Protein AF-A0A523M9Y5-F1 (afdb_monomer_lite)

pLDDT: mean 84.11, std 13.0, range [43.0, 96.44]

Radius of gyration: 21.9 Å; chains: 1; bounding box: 40×34×70 Å

Sequence (92 aa):
MMPTLAQLHEQKRELEDKLDAGDATAEAALARIDAAIRSRTKKIQHSQKRLAAVKNAVDKGLSVQQAKAVKPKSAAQKKADQAASKPVNRFE

Foldseek 3Di:
DDDDLVRLVVLLVVLVVVVVVVPPVSVVVNVVSVVVNVVNVVVVVLVVLLVVQLVVVVVVVDDSVVSNPDDRDDPVRVVVVVVVPDPPPPDD

Secondary structure (DSSP, 8-state):
-PPPHHHHHHHHHHHHHHHHTT-THHHHHHHHHHHHHHHHHHHHHHHHHHHHHHHHHHHTT--HHHHHHPPPPPHHHHHHHHHHTS------

Structure (mmCIF, N/CA/C/O backbone):
data_AF-A0A523M9Y5-F1
#
_entry.id   AF-A0A523M9Y5-F1
#
loop_
_atom_site.group_PDB
_atom_site.id
_atom_site.type_symbol
_atom_site.label_atom_id
_atom_site.label_alt_id
_atom_site.label_comp_id
_atom_site.label_asym_id
_atom_site.label_entity_id
_atom_site.label_seq_id
_atom_site.pdbx_PDB_ins_code
_atom_site.Cartn_x
_atom_site.Cartn_y
_atom_site.Cartn_z
_atom_site.occupancy
_atom_site.B_iso_or_equiv
_atom_site.auth_seq_id
_atom_site.auth_comp_id
_atom_site.auth_asym_id
_atom_site.auth_atom_id
_atom_site.pdbx_PDB_model_num
ATOM 1 N N . MET A 1 1 ? -4.847 15.572 -8.574 1.00 64.19 1 MET A N 1
ATOM 2 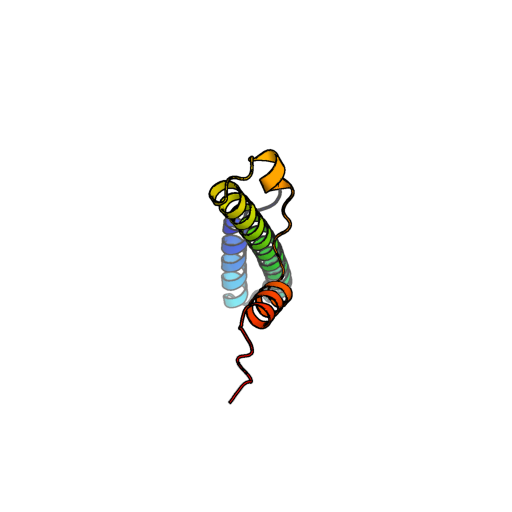C CA . MET A 1 1 ? -5.462 14.452 -7.821 1.00 64.19 1 MET A CA 1
ATOM 3 C C . MET A 1 1 ? -4.337 13.539 -7.337 1.00 64.19 1 MET A C 1
ATOM 5 O O . MET A 1 1 ? -3.397 13.348 -8.092 1.00 64.19 1 MET A O 1
ATOM 9 N N . MET A 1 2 ? -4.355 13.053 -6.090 1.00 76.81 2 MET A N 1
ATOM 10 C CA . MET A 1 2 ? -3.317 12.128 -5.589 1.00 76.81 2 MET A CA 1
ATOM 11 C C . MET A 1 2 ? -3.595 10.698 -6.088 1.00 76.81 2 MET A C 1
ATOM 13 O O . MET A 1 2 ? -4.759 10.293 -6.024 1.00 76.81 2 MET A O 1
ATOM 17 N N . PRO A 1 3 ? -2.581 9.930 -6.530 1.00 86.75 3 PRO A N 1
ATOM 18 C CA . PRO A 1 3 ? -2.780 8.573 -7.029 1.00 86.75 3 PRO A CA 1
ATOM 19 C C . PRO A 1 3 ? -3.273 7.627 -5.927 1.00 86.75 3 PRO A C 1
ATOM 21 O O . PRO A 1 3 ? -2.935 7.754 -4.742 1.00 86.75 3 PRO A O 1
ATOM 24 N N . THR A 1 4 ? -4.106 6.670 -6.321 1.00 92.19 4 THR A N 1
ATOM 25 C CA . THR A 1 4 ? -4.580 5.586 -5.457 1.00 92.19 4 THR A CA 1
ATOM 26 C C . THR A 1 4 ? -3.484 4.542 -5.237 1.00 92.19 4 THR A C 1
ATOM 28 O O . THR A 1 4 ? -2.497 4.491 -5.965 1.00 92.19 4 THR A O 1
ATOM 31 N N . LEU A 1 5 ? -3.652 3.678 -4.229 1.00 92.62 5 LEU A N 1
ATOM 32 C CA . LEU A 1 5 ? -2.692 2.597 -3.983 1.00 92.62 5 LEU A CA 1
ATOM 33 C C . LEU A 1 5 ? -2.615 1.625 -5.175 1.00 92.62 5 LEU A C 1
ATOM 35 O O . LEU A 1 5 ? -1.528 1.176 -5.512 1.00 92.62 5 LEU A O 1
ATOM 39 N N . ALA A 1 6 ? -3.748 1.356 -5.834 1.00 93.44 6 ALA A N 1
ATOM 40 C CA . ALA A 1 6 ? -3.802 0.518 -7.031 1.00 93.44 6 ALA A CA 1
ATOM 41 C C . ALA A 1 6 ? -2.998 1.129 -8.188 1.00 93.44 6 ALA A C 1
ATOM 43 O O . ALA A 1 6 ? -2.150 0.451 -8.755 1.00 93.44 6 ALA A O 1
ATOM 44 N N . GLN A 1 7 ? -3.185 2.428 -8.449 1.00 94.50 7 GLN A N 1
ATOM 45 C CA . GLN A 1 7 ? -2.429 3.157 -9.475 1.00 94.50 7 GLN A CA 1
ATOM 46 C C . GLN A 1 7 ? -0.922 3.164 -9.188 1.00 94.50 7 GLN A C 1
ATOM 48 O O . GLN A 1 7 ? -0.124 3.009 -10.101 1.00 94.50 7 GLN A O 1
ATOM 53 N N . LEU A 1 8 ? -0.512 3.293 -7.921 1.00 94.81 8 LEU A N 1
ATOM 54 C CA . LEU A 1 8 ? 0.908 3.216 -7.558 1.00 94.81 8 LEU A CA 1
ATOM 55 C C . LEU A 1 8 ? 1.499 1.816 -7.796 1.00 94.81 8 LEU A C 1
ATOM 57 O O . LEU A 1 8 ? 2.651 1.709 -8.199 1.00 94.81 8 LEU A O 1
ATOM 61 N N . HIS A 1 9 ? 0.734 0.745 -7.562 1.00 96.00 9 HIS A N 1
ATOM 62 C CA . HIS A 1 9 ? 1.179 -0.624 -7.853 1.00 96.00 9 HIS A CA 1
ATOM 63 C C . HIS A 1 9 ? 1.213 -0.946 -9.349 1.00 96.00 9 HIS A C 1
ATOM 65 O O . HIS A 1 9 ? 2.026 -1.757 -9.780 1.00 96.00 9 HIS A O 1
ATOM 71 N N . GLU A 1 10 ? 0.328 -0.346 -10.138 1.00 96.44 10 GLU A N 1
ATOM 72 C CA . GLU A 1 10 ? 0.369 -0.425 -11.599 1.00 96.44 10 GLU A CA 1
ATOM 73 C C . GLU A 1 10 ? 1.615 0.278 -12.147 1.00 96.44 10 GLU A C 1
ATOM 75 O O . GLU A 1 10 ? 2.435 -0.365 -12.790 1.00 96.44 10 GLU A O 1
ATOM 80 N N . GLN A 1 11 ? 1.851 1.529 -11.742 1.00 94.12 11 GLN A N 1
ATOM 81 C CA . GLN A 1 11 ? 3.062 2.279 -12.104 1.00 94.12 11 GLN A CA 1
ATOM 82 C C . GLN A 1 11 ? 4.352 1.587 -11.661 1.00 94.12 11 GLN A C 1
ATOM 84 O O . GLN A 1 11 ? 5.365 1.667 -12.349 1.00 94.12 11 GLN A O 1
ATOM 89 N N . LYS A 1 12 ? 4.333 0.918 -10.502 1.00 95.31 12 LYS A N 1
ATOM 90 C CA . LYS A 1 12 ? 5.467 0.121 -10.038 1.00 95.31 12 LYS A CA 1
ATOM 91 C C . LYS A 1 12 ? 5.804 -0.988 -11.039 1.00 95.31 12 LYS A C 1
ATOM 93 O O . LYS A 1 12 ? 6.957 -1.085 -11.431 1.00 95.31 12 LYS A O 1
ATOM 98 N N . ARG A 1 13 ? 4.798 -1.754 -11.473 1.00 95.88 13 ARG A N 1
ATOM 99 C CA . ARG A 1 13 ? 4.976 -2.849 -12.437 1.00 95.88 13 ARG A CA 1
ATOM 100 C C . ARG A 1 13 ? 5.505 -2.349 -13.775 1.00 95.88 13 ARG A C 1
ATOM 102 O O . ARG A 1 13 ? 6.482 -2.882 -14.268 1.00 95.88 13 ARG A O 1
ATOM 109 N N . GLU A 1 14 ? 4.953 -1.254 -14.293 1.00 95.06 14 GLU A N 1
ATOM 110 C CA . GLU A 1 14 ? 5.451 -0.649 -15.538 1.00 95.06 14 GLU A CA 1
ATOM 111 C C . GLU A 1 14 ? 6.922 -0.207 -15.451 1.00 95.06 14 GLU A C 1
ATOM 113 O O . GLU A 1 14 ? 7.646 -0.236 -16.445 1.00 95.06 14 GLU A O 1
ATOM 118 N N . LEU A 1 15 ? 7.369 0.262 -14.281 1.00 94.12 15 LEU A N 1
ATOM 119 C CA . LEU A 1 15 ? 8.765 0.643 -14.059 1.00 94.12 15 LEU A CA 1
ATOM 120 C C . LEU A 1 15 ? 9.674 -0.575 -13.877 1.00 94.12 15 LEU A C 1
ATOM 122 O O . LEU A 1 15 ? 10.814 -0.528 -14.327 1.00 94.12 15 LEU A O 1
ATOM 126 N N . GLU A 1 16 ? 9.182 -1.642 -13.247 1.00 94.25 16 GLU A N 1
ATOM 127 C CA . GLU A 1 16 ? 9.881 -2.931 -13.162 1.00 94.25 16 GLU A CA 1
ATOM 128 C C . GLU A 1 16 ? 10.085 -3.517 -14.566 1.00 94.25 16 GLU A C 1
ATOM 130 O O . GLU A 1 16 ? 11.219 -3.811 -14.928 1.00 94.25 16 GLU A O 1
ATOM 135 N N . ASP A 1 17 ? 9.048 -3.524 -15.410 1.00 95.94 17 ASP A N 1
ATOM 136 C CA . ASP A 1 17 ? 9.138 -3.993 -16.800 1.00 95.94 17 ASP A CA 1
ATOM 137 C C . ASP A 1 17 ? 10.162 -3.184 -17.624 1.00 95.94 17 ASP A C 1
ATOM 139 O O . ASP A 1 17 ? 10.902 -3.731 -18.442 1.00 95.94 17 ASP A O 1
ATOM 143 N N . LYS A 1 18 ? 10.238 -1.862 -17.409 1.00 93.25 18 LYS A N 1
ATOM 144 C CA . LYS A 1 18 ? 11.240 -0.995 -18.061 1.00 93.25 18 LYS A CA 1
ATOM 145 C C . LYS A 1 18 ? 12.656 -1.273 -17.573 1.00 93.25 18 LYS A C 1
ATOM 147 O O . LYS A 1 18 ? 13.587 -1.249 -18.375 1.00 93.25 18 LYS A O 1
ATOM 152 N N . LEU A 1 19 ? 12.817 -1.527 -16.277 1.00 93.44 19 LEU A N 1
ATOM 153 C CA . LEU A 1 19 ? 14.110 -1.868 -15.696 1.00 93.44 19 LEU A CA 1
ATOM 154 C C . LEU A 1 19 ? 14.596 -3.225 -16.223 1.00 93.44 19 LEU A C 1
ATOM 156 O O . LEU A 1 19 ? 15.757 -3.340 -16.610 1.00 93.44 19 LEU A O 1
ATOM 160 N N . ASP A 1 20 ? 13.694 -4.202 -16.333 1.00 93.75 20 ASP A N 1
ATOM 161 C CA . ASP A 1 20 ? 13.960 -5.514 -16.932 1.00 93.75 20 ASP A CA 1
ATOM 162 C C . ASP A 1 20 ? 14.300 -5.405 -18.429 1.00 93.75 20 ASP A C 1
ATOM 164 O O . ASP A 1 20 ? 15.139 -6.148 -18.939 1.00 93.75 20 ASP A O 1
ATOM 168 N N . ALA A 1 21 ? 13.722 -4.424 -19.131 1.00 93.94 21 ALA A N 1
ATOM 169 C CA . ALA A 1 21 ? 14.088 -4.070 -20.505 1.00 93.94 21 ALA A CA 1
ATOM 170 C C . ALA A 1 21 ? 15.431 -3.310 -20.625 1.00 93.94 21 ALA A C 1
ATOM 172 O O . ALA A 1 21 ? 15.854 -2.988 -21.738 1.00 93.94 21 ALA A O 1
ATOM 173 N N . GLY A 1 22 ? 16.114 -3.031 -19.508 1.00 92.06 22 GLY A N 1
ATOM 174 C CA . GLY A 1 22 ? 17.433 -2.395 -19.466 1.00 92.06 22 GLY A CA 1
ATOM 175 C C . GLY A 1 22 ? 17.423 -0.871 -19.310 1.00 92.06 22 GLY A C 1
ATOM 176 O O . GLY A 1 22 ? 18.479 -0.244 -19.418 1.00 92.06 22 GLY A O 1
ATOM 177 N N . ASP A 1 23 ? 16.272 -0.249 -19.040 1.00 91.56 23 ASP A N 1
ATOM 178 C CA . ASP A 1 23 ? 16.195 1.186 -18.749 1.00 91.56 23 ASP A CA 1
ATOM 179 C C . ASP A 1 23 ? 16.579 1.476 -17.289 1.00 91.56 23 ASP A C 1
ATOM 181 O O . ASP A 1 23 ? 15.746 1.497 -16.379 1.00 91.56 23 ASP A O 1
ATOM 185 N N . ALA A 1 24 ? 17.861 1.768 -17.065 1.00 87.75 24 ALA A N 1
ATOM 186 C CA . ALA A 1 24 ? 18.391 2.120 -15.746 1.00 87.75 24 ALA A CA 1
ATOM 187 C C . ALA A 1 24 ? 17.770 3.401 -15.149 1.00 87.75 24 ALA A C 1
ATOM 189 O O . ALA A 1 24 ? 17.852 3.629 -13.941 1.00 87.75 24 ALA A O 1
ATOM 190 N N . THR A 1 25 ? 17.113 4.248 -15.952 1.00 87.88 25 THR A N 1
ATOM 191 C CA . THR A 1 25 ? 16.443 5.449 -15.426 1.00 87.88 25 THR A CA 1
ATOM 192 C C . THR A 1 25 ? 15.187 5.107 -14.617 1.00 87.88 25 THR A C 1
ATOM 194 O O . THR A 1 25 ? 14.765 5.898 -13.761 1.00 87.88 25 THR A O 1
ATOM 197 N N . ALA A 1 26 ? 14.631 3.904 -14.812 1.00 90.19 26 ALA A N 1
ATOM 198 C CA . ALA A 1 26 ? 13.477 3.406 -14.076 1.00 90.19 26 ALA A CA 1
ATOM 199 C C . ALA A 1 26 ? 13.772 3.173 -12.583 1.00 90.19 26 ALA A C 1
ATOM 201 O O . ALA A 1 26 ? 12.865 3.321 -11.764 1.00 90.19 26 ALA A O 1
ATOM 202 N N . GLU A 1 27 ? 15.023 2.910 -12.191 1.00 91.00 27 GLU A N 1
ATOM 203 C CA . GLU A 1 27 ? 15.396 2.601 -10.802 1.00 91.00 27 GLU A CA 1
ATOM 204 C C . GLU A 1 27 ? 15.090 3.767 -9.842 1.00 91.00 27 GLU A C 1
ATOM 206 O O . GLU A 1 27 ? 14.443 3.605 -8.799 1.00 91.00 27 GLU A O 1
ATOM 211 N N . ALA A 1 28 ? 15.470 4.989 -10.228 1.00 91.81 28 ALA A N 1
ATOM 212 C CA . ALA A 1 28 ? 15.204 6.183 -9.427 1.00 91.81 28 ALA A CA 1
ATOM 213 C C . ALA A 1 28 ? 13.699 6.493 -9.331 1.00 91.81 28 ALA A C 1
ATOM 215 O O . ALA A 1 28 ? 13.221 6.989 -8.303 1.00 91.81 28 ALA A O 1
ATOM 216 N N . ALA A 1 29 ? 12.937 6.211 -10.391 1.00 92.00 29 ALA A N 1
ATOM 217 C CA . ALA A 1 29 ? 11.486 6.353 -10.384 1.00 92.00 29 ALA A CA 1
ATOM 218 C C . ALA A 1 29 ? 10.826 5.291 -9.486 1.00 92.00 29 ALA A C 1
ATOM 220 O O . ALA A 1 29 ? 9.945 5.628 -8.690 1.00 92.00 29 ALA A O 1
ATOM 221 N N . LEU A 1 30 ? 11.309 4.048 -9.534 1.00 94.00 30 LEU A N 1
ATOM 222 C CA . LEU A 1 30 ? 10.815 2.927 -8.740 1.00 94.00 30 LEU A CA 1
ATOM 223 C C . LEU A 1 30 ? 10.958 3.203 -7.238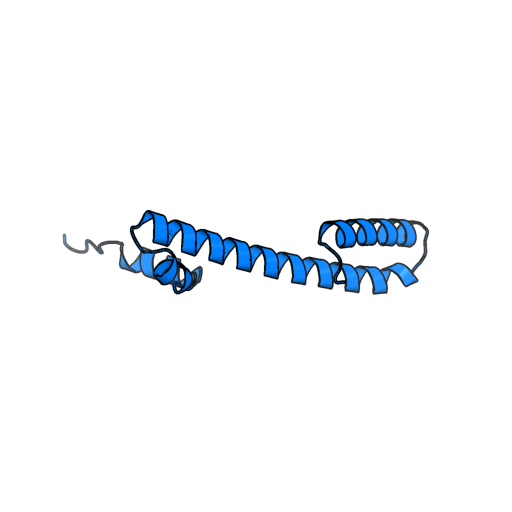 1.00 94.00 30 LEU A C 1
ATOM 225 O O . LEU A 1 30 ? 9.995 3.062 -6.483 1.00 94.00 30 LEU A O 1
ATOM 229 N N . ALA A 1 31 ? 12.108 3.733 -6.811 1.00 94.12 31 ALA A N 1
ATOM 230 C CA . ALA A 1 31 ? 12.341 4.118 -5.419 1.00 94.12 31 ALA A CA 1
ATOM 231 C C . ALA A 1 31 ? 11.331 5.169 -4.906 1.00 94.12 31 ALA A C 1
ATOM 233 O O . ALA A 1 31 ? 10.884 5.113 -3.751 1.00 94.12 31 ALA A O 1
ATOM 234 N N . ARG A 1 32 ? 10.934 6.123 -5.761 1.00 94.38 32 ARG A N 1
ATOM 235 C CA . ARG A 1 32 ? 9.918 7.141 -5.430 1.00 94.38 32 ARG A CA 1
ATOM 236 C C . ARG A 1 32 ? 8.530 6.518 -5.304 1.00 94.38 32 ARG A C 1
ATOM 238 O O . ARG A 1 32 ? 7.811 6.837 -4.353 1.00 94.38 32 ARG A O 1
ATOM 245 N N . ILE A 1 33 ? 8.169 5.618 -6.219 1.00 95.62 33 ILE A N 1
ATOM 246 C CA . ILE A 1 33 ? 6.896 4.888 -6.169 1.00 95.62 33 ILE A CA 1
ATOM 247 C C . ILE A 1 33 ? 6.824 4.018 -4.914 1.00 95.62 33 ILE A C 1
ATOM 249 O O . ILE A 1 33 ? 5.835 4.078 -4.183 1.00 95.62 33 ILE A O 1
ATOM 253 N N . ASP A 1 3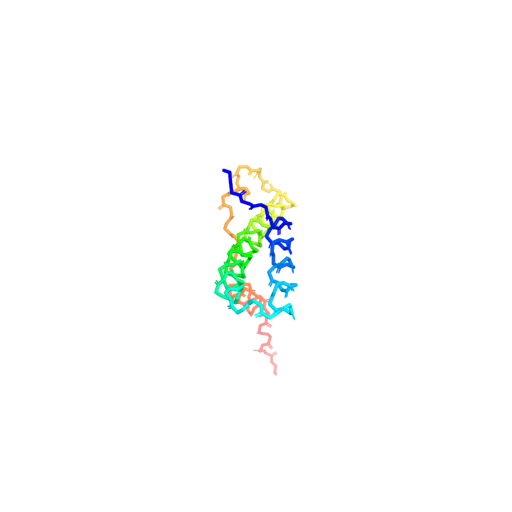4 ? 7.896 3.312 -4.570 1.00 95.81 34 ASP A N 1
ATOM 254 C CA . ASP A 1 34 ? 7.963 2.513 -3.348 1.00 95.81 34 ASP A CA 1
ATOM 255 C C . ASP A 1 34 ? 7.788 3.358 -2.082 1.00 95.81 34 ASP A C 1
ATOM 257 O O . ASP A 1 34 ? 7.060 2.979 -1.156 1.00 95.81 34 ASP A O 1
ATOM 261 N N . ALA A 1 35 ? 8.405 4.541 -2.026 1.00 95.38 35 ALA A N 1
ATOM 262 C CA . ALA A 1 35 ? 8.197 5.472 -0.921 1.00 95.38 35 ALA A CA 1
ATOM 263 C C . ALA A 1 35 ? 6.734 5.946 -0.836 1.00 95.38 35 ALA A C 1
ATOM 265 O O . ALA A 1 35 ? 6.165 6.013 0.264 1.00 95.38 35 ALA A O 1
ATOM 266 N N . ALA A 1 36 ? 6.102 6.225 -1.979 1.00 94.94 36 ALA A N 1
ATOM 267 C CA . ALA A 1 36 ? 4.696 6.612 -2.051 1.00 94.94 36 ALA A CA 1
ATOM 268 C C . ALA A 1 36 ? 3.763 5.481 -1.582 1.00 94.94 36 ALA A C 1
ATOM 270 O O . ALA A 1 36 ? 2.878 5.730 -0.754 1.00 94.94 36 ALA A O 1
ATOM 271 N N . ILE A 1 37 ? 4.006 4.239 -2.019 1.00 95.94 37 ILE A N 1
ATOM 272 C CA . ILE A 1 37 ? 3.277 3.038 -1.585 1.00 95.94 37 ILE A CA 1
ATOM 273 C C . ILE A 1 37 ? 3.393 2.883 -0.069 1.00 95.94 37 ILE A C 1
ATOM 275 O O . ILE A 1 37 ? 2.374 2.832 0.623 1.00 95.94 37 ILE A O 1
ATOM 279 N N . ARG A 1 38 ? 4.614 2.896 0.487 1.00 95.62 38 ARG A N 1
ATOM 280 C CA . ARG A 1 38 ? 4.835 2.771 1.941 1.00 95.62 38 ARG A CA 1
ATOM 281 C C . ARG A 1 38 ? 4.088 3.846 2.728 1.00 95.62 38 ARG A C 1
ATOM 283 O O . ARG A 1 38 ? 3.412 3.544 3.715 1.00 95.62 38 ARG A O 1
ATOM 290 N N . SER A 1 39 ? 4.175 5.100 2.286 1.00 94.62 39 SER A N 1
ATOM 291 C CA . SER A 1 39 ? 3.484 6.227 2.920 1.00 94.62 39 SER A CA 1
ATOM 292 C C . SER A 1 39 ? 1.962 6.048 2.897 1.00 94.62 39 SER A C 1
ATOM 294 O O . SER A 1 39 ? 1.289 6.224 3.921 1.00 94.62 39 SER A O 1
ATOM 296 N N . ARG A 1 40 ? 1.401 5.639 1.753 1.00 93.25 40 ARG A N 1
ATOM 297 C CA . ARG A 1 40 ? -0.041 5.426 1.597 1.00 93.25 40 ARG A CA 1
ATOM 298 C C . ARG A 1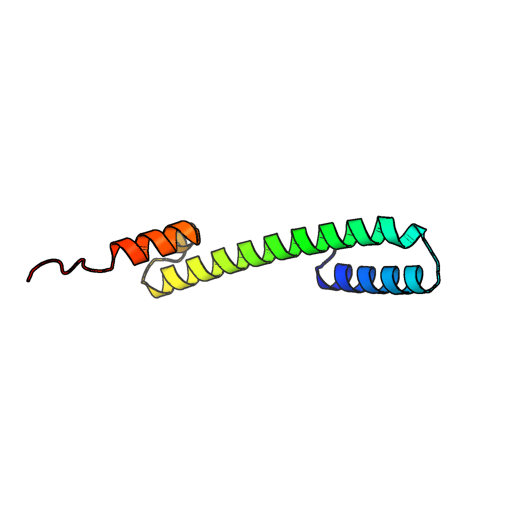 40 ? -0.532 4.249 2.434 1.00 93.25 40 ARG A C 1
ATOM 300 O O . ARG A 1 40 ? -1.527 4.398 3.145 1.00 93.25 40 ARG A O 1
ATOM 307 N N . THR A 1 41 ? 0.196 3.137 2.435 1.00 94.56 41 THR A N 1
ATOM 308 C CA . THR A 1 41 ? -0.092 1.962 3.265 1.00 94.56 41 THR A CA 1
ATOM 309 C C . THR A 1 41 ? -0.096 2.319 4.747 1.00 94.56 41 THR A C 1
ATOM 311 O O . THR A 1 41 ? -1.046 1.985 5.455 1.00 94.56 41 THR A O 1
ATOM 314 N N . LYS A 1 42 ? 0.887 3.095 5.224 1.00 93.69 42 LYS A N 1
ATOM 315 C CA . LYS A 1 42 ? 0.925 3.563 6.619 1.00 93.69 42 LYS A CA 1
ATOM 316 C C . LYS A 1 42 ? -0.305 4.404 6.980 1.00 93.69 42 LYS A C 1
ATOM 318 O O . LYS A 1 42 ? -0.882 4.220 8.053 1.00 93.69 42 LYS A O 1
ATOM 323 N N . LYS A 1 43 ? -0.740 5.301 6.087 1.00 92.31 43 LYS A N 1
ATOM 324 C CA . LYS A 1 43 ? -1.961 6.106 6.283 1.00 92.31 43 LYS A CA 1
ATOM 325 C C . LYS A 1 43 ? -3.215 5.231 6.344 1.00 92.31 43 LYS A C 1
ATOM 327 O O . LYS A 1 43 ? -4.037 5.427 7.236 1.00 92.31 43 LYS A O 1
ATOM 332 N N . ILE A 1 44 ? -3.342 4.251 5.448 1.00 91.75 44 ILE A N 1
ATOM 333 C CA . ILE A 1 44 ? -4.467 3.303 5.435 1.00 91.75 44 ILE A CA 1
ATOM 334 C C . ILE A 1 44 ? -4.503 2.500 6.737 1.00 91.75 44 ILE A C 1
ATOM 336 O O . ILE A 1 44 ? -5.535 2.477 7.404 1.00 91.75 44 ILE A O 1
ATOM 340 N N . GLN A 1 45 ? -3.373 1.929 7.158 1.00 92.94 45 GLN A N 1
ATOM 341 C CA . GLN A 1 45 ? -3.278 1.181 8.413 1.00 92.94 45 GLN A CA 1
ATOM 342 C C . GLN A 1 45 ? -3.649 2.038 9.628 1.00 92.94 45 GLN A C 1
ATOM 344 O O . GLN A 1 45 ? -4.328 1.570 10.541 1.00 92.94 45 GLN A O 1
ATOM 349 N N . HIS A 1 46 ? -3.220 3.303 9.664 1.00 91.19 46 HIS A N 1
ATOM 350 C CA . HIS A 1 46 ? -3.591 4.218 10.740 1.00 91.19 46 HIS A CA 1
ATOM 351 C C . HIS A 1 46 ? -5.101 4.497 10.762 1.00 91.19 46 HIS A C 1
ATOM 353 O O . HIS A 1 46 ? -5.726 4.427 11.822 1.00 91.19 46 HIS A O 1
ATOM 359 N N . SER A 1 47 ? -5.704 4.749 9.600 1.00 90.25 47 SER A N 1
ATOM 360 C CA . SER A 1 47 ? -7.153 4.932 9.476 1.00 90.25 47 SER A CA 1
ATOM 361 C C . SER A 1 47 ? -7.924 3.682 9.899 1.00 90.25 47 SER A C 1
ATOM 363 O O . SER A 1 47 ? -8.858 3.791 10.689 1.00 90.25 47 SER A O 1
ATOM 365 N N . GLN A 1 48 ? -7.494 2.494 9.467 1.00 92.25 48 GLN A N 1
ATOM 366 C CA . GLN A 1 48 ? -8.089 1.218 9.875 1.00 92.25 48 GLN A CA 1
ATOM 367 C C . GLN A 1 48 ? -8.006 1.012 11.392 1.00 92.25 48 GLN A C 1
ATOM 369 O O . GLN A 1 48 ? -9.005 0.672 12.020 1.00 92.25 48 GLN A O 1
ATOM 374 N N . LYS A 1 49 ? -6.850 1.291 12.011 1.00 90.38 49 LYS A N 1
ATOM 375 C CA . LYS A 1 49 ? -6.685 1.210 13.474 1.00 90.38 49 LYS A CA 1
ATOM 376 C C . LYS A 1 49 ? -7.630 2.155 14.215 1.00 90.38 49 LYS A C 1
ATOM 378 O O . LYS A 1 49 ? -8.192 1.767 15.236 1.00 90.38 49 LYS A O 1
ATOM 383 N N . ARG A 1 50 ? -7.817 3.380 13.712 1.00 90.12 50 ARG A N 1
ATOM 384 C CA . ARG A 1 50 ? -8.770 4.340 14.290 1.00 90.12 50 ARG A CA 1
ATOM 385 C C . ARG A 1 50 ? -10.208 3.858 14.151 1.00 90.12 50 ARG A C 1
ATOM 387 O O . ARG A 1 50 ? -10.933 3.883 15.135 1.00 90.12 50 ARG A O 1
ATOM 394 N N . LEU A 1 51 ? -10.600 3.382 12.972 1.00 91.06 51 LEU A N 1
ATOM 395 C CA . LEU A 1 51 ? -11.944 2.848 12.745 1.00 91.06 51 LEU A CA 1
ATOM 396 C C . LEU A 1 51 ? -12.235 1.648 13.649 1.00 91.06 51 LEU A C 1
ATOM 398 O O . LEU A 1 51 ? -13.289 1.602 14.273 1.00 91.06 51 LEU A O 1
ATOM 402 N N . ALA A 1 52 ? -11.279 0.731 13.797 1.00 90.06 52 ALA A N 1
ATOM 403 C CA . ALA A 1 52 ? -11.404 -0.395 14.717 1.00 90.06 52 ALA A CA 1
ATOM 404 C C . ALA A 1 52 ? -11.549 0.063 16.180 1.00 90.06 52 ALA A C 1
ATOM 406 O O . ALA A 1 52 ? -12.355 -0.491 16.919 1.00 90.06 52 ALA A O 1
ATOM 407 N N . ALA A 1 53 ? -10.804 1.091 16.604 1.00 88.12 53 ALA A N 1
ATOM 408 C CA . ALA A 1 53 ? -10.928 1.645 17.953 1.00 88.12 53 ALA A CA 1
ATOM 409 C C . ALA A 1 53 ? -12.303 2.287 18.199 1.00 88.12 53 ALA A C 1
ATOM 411 O O . ALA A 1 53 ? -12.891 2.062 19.253 1.00 88.12 53 ALA A O 1
ATOM 412 N N . VAL A 1 54 ? -12.823 3.033 17.218 1.00 89.38 54 VAL A N 1
ATOM 413 C CA . VAL A 1 54 ? -14.171 3.618 17.274 1.00 89.38 54 VAL A CA 1
ATOM 414 C C . VAL A 1 54 ? -15.221 2.514 17.358 1.00 89.38 54 VAL A C 1
ATOM 416 O O . VAL A 1 54 ? -16.064 2.562 18.247 1.00 89.38 54 VAL A O 1
ATOM 419 N N . LYS A 1 55 ? -15.138 1.495 16.492 1.00 90.31 55 LYS A N 1
ATOM 420 C CA . LYS A 1 55 ? -16.058 0.350 16.503 1.00 90.31 55 LYS A CA 1
ATOM 421 C C . LYS A 1 55 ? -16.076 -0.330 17.874 1.00 90.31 55 LYS A C 1
ATOM 423 O O . LYS A 1 55 ? -17.123 -0.408 18.497 1.00 90.31 55 LYS A O 1
ATOM 428 N N . ASN A 1 56 ? -14.904 -0.682 18.401 1.00 88.62 56 ASN A N 1
ATOM 429 C CA . ASN A 1 56 ? -14.786 -1.317 19.715 1.00 88.62 56 ASN A CA 1
ATOM 430 C C . ASN A 1 56 ? -15.325 -0.451 20.866 1.00 88.62 56 ASN A C 1
ATOM 432 O O . ASN A 1 56 ? -15.704 -0.987 21.901 1.00 88.62 56 ASN A O 1
ATOM 436 N N . ALA A 1 57 ? -15.279 0.878 20.748 1.00 87.56 57 ALA A N 1
ATOM 437 C CA . ALA A 1 57 ? -15.818 1.783 21.759 1.00 87.56 57 ALA A CA 1
ATOM 438 C C . ALA A 1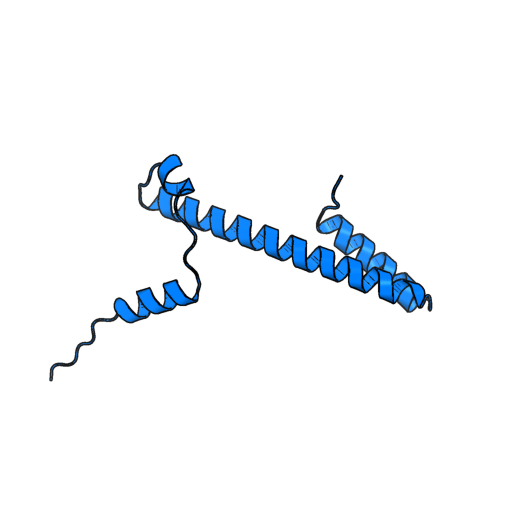 57 ? -17.351 1.848 21.690 1.00 87.56 57 ALA A C 1
ATOM 440 O O . ALA A 1 57 ? -18.002 1.801 22.731 1.00 87.56 57 ALA A O 1
ATOM 441 N N . VAL A 1 58 ? -17.917 1.886 20.481 1.00 90.25 58 VAL A N 1
ATOM 442 C CA . VAL A 1 58 ? -19.370 1.801 20.271 1.00 90.25 58 VAL A CA 1
ATOM 443 C C . VAL A 1 58 ? -19.913 0.459 20.758 1.00 90.25 58 VAL A C 1
ATOM 445 O O . VAL A 1 58 ? -20.887 0.440 21.500 1.00 90.25 58 VAL A O 1
ATOM 448 N N . ASP A 1 59 ? -19.229 -0.645 20.447 1.00 91.19 59 ASP A N 1
ATOM 449 C CA . ASP A 1 59 ? -19.604 -1.990 20.910 1.00 91.19 59 ASP A CA 1
ATOM 450 C C . ASP A 1 59 ? -19.598 -2.099 22.452 1.00 91.19 59 ASP A C 1
ATOM 452 O O . ASP A 1 59 ? -20.298 -2.926 23.027 1.00 91.19 59 ASP A O 1
ATOM 456 N N . LYS A 1 60 ? -18.835 -1.238 23.142 1.00 90.31 60 LYS A N 1
ATOM 457 C CA . LYS A 1 60 ? -18.796 -1.121 24.612 1.00 90.31 60 LYS A CA 1
ATOM 458 C C . LYS A 1 60 ? -19.827 -0.140 25.184 1.00 90.31 60 LYS A C 1
ATOM 460 O O . LYS A 1 60 ? -19.766 0.176 26.369 1.00 90.31 60 LYS A O 1
ATOM 465 N N . GLY A 1 61 ? -20.743 0.360 24.358 1.00 88.75 61 GLY A N 1
ATOM 466 C CA . GLY A 1 61 ? -21.830 1.245 24.770 1.00 88.75 61 GLY A CA 1
ATOM 467 C C . GLY A 1 61 ? -21.494 2.737 24.765 1.00 88.75 61 GLY A C 1
ATOM 468 O O . GLY A 1 61 ? -22.311 3.532 25.223 1.00 88.75 61 GLY A O 1
ATOM 469 N N . LEU A 1 62 ? -20.328 3.159 24.251 1.00 88.44 62 LEU A N 1
ATOM 470 C CA . LEU A 1 62 ? -20.058 4.591 24.075 1.00 88.44 62 LEU A CA 1
ATOM 471 C C . LEU A 1 62 ? -20.863 5.137 22.891 1.00 88.44 62 LEU A C 1
ATOM 473 O O . LEU A 1 62 ? -20.973 4.501 21.842 1.00 88.44 62 LEU A O 1
ATOM 477 N N . SER A 1 63 ? -21.348 6.375 23.010 1.00 87.00 63 SER A N 1
ATOM 478 C CA . SER A 1 63 ? -21.932 7.075 21.862 1.00 87.00 63 SER A CA 1
ATOM 479 C C . SER A 1 63 ? -20.888 7.284 20.760 1.00 87.00 63 SER A C 1
ATOM 481 O O . SER A 1 63 ? -19.688 7.409 21.019 1.00 87.00 63 SER A O 1
ATOM 483 N N . VAL A 1 64 ? -21.331 7.400 19.508 1.00 82.00 64 VAL A N 1
ATOM 484 C CA . VAL A 1 64 ? -20.431 7.598 18.357 1.00 82.00 64 VAL A CA 1
ATOM 485 C C . VAL A 1 64 ? -19.548 8.845 18.516 1.00 82.00 64 VAL A C 1
ATOM 487 O O . VAL A 1 64 ? -18.388 8.833 18.100 1.00 82.00 64 VAL A O 1
ATOM 490 N N . GLN A 1 65 ? -20.058 9.919 19.132 1.00 85.19 65 GLN A N 1
ATOM 491 C CA . GLN A 1 65 ? -19.263 11.126 19.386 1.00 85.19 65 GLN A CA 1
ATOM 492 C C . GLN A 1 65 ? -18.137 10.870 20.397 1.00 85.19 65 GLN A C 1
ATOM 494 O O . GLN A 1 65 ? -16.996 11.255 20.145 1.00 85.19 65 GLN A O 1
ATOM 499 N N . GLN A 1 66 ? -18.420 10.145 21.482 1.00 81.62 66 GLN A N 1
ATOM 500 C CA . GLN A 1 66 ? -17.409 9.752 22.470 1.00 81.62 66 GLN A CA 1
ATOM 501 C C . GLN A 1 66 ? -16.410 8.742 21.884 1.00 81.62 66 GLN A C 1
ATOM 503 O O . GLN A 1 66 ? -15.204 8.851 22.104 1.00 81.62 66 GLN A O 1
ATOM 508 N N . ALA A 1 67 ? -16.885 7.804 21.063 1.00 80.81 67 ALA A N 1
ATOM 509 C CA . ALA A 1 67 ? -16.053 6.811 20.394 1.00 80.81 67 ALA A CA 1
ATOM 510 C C . ALA A 1 67 ? -15.027 7.450 19.435 1.00 80.81 67 ALA A C 1
ATOM 512 O O . ALA A 1 67 ? -13.877 7.015 19.368 1.00 80.81 67 ALA A O 1
ATOM 513 N N . LYS A 1 68 ? -15.404 8.523 18.724 1.00 81.38 68 LYS A N 1
ATOM 514 C CA . LYS A 1 68 ? -14.497 9.288 17.843 1.00 81.38 68 LYS A CA 1
ATOM 515 C C . LYS A 1 68 ? -13.346 9.965 18.594 1.00 81.38 68 LYS A C 1
ATOM 517 O O . LYS A 1 68 ? -12.299 10.200 17.987 1.00 81.38 68 LYS A O 1
ATOM 522 N N . ALA A 1 69 ? -13.530 10.263 19.881 1.00 82.75 69 ALA A N 1
ATOM 523 C CA . ALA A 1 69 ? -12.504 10.854 20.731 1.00 82.75 69 ALA A CA 1
ATOM 524 C C . ALA A 1 69 ? -11.503 9.822 21.283 1.00 82.75 69 ALA A C 1
ATOM 526 O O . ALA A 1 69 ? -10.431 10.221 21.749 1.00 82.75 69 ALA A O 1
ATOM 527 N N . VAL A 1 70 ? -11.786 8.509 21.212 1.00 77.56 70 VAL A N 1
ATOM 528 C CA . VAL A 1 70 ? -10.835 7.519 21.739 1.00 77.56 70 VAL A CA 1
ATOM 529 C C . VAL A 1 70 ? -9.621 7.388 20.820 1.00 77.56 70 VAL A C 1
ATOM 531 O O . VAL A 1 70 ? -9.713 7.156 19.611 1.00 77.56 70 VAL A O 1
ATOM 534 N N . LYS A 1 71 ? -8.437 7.536 21.417 1.00 74.25 71 LYS A N 1
ATOM 535 C CA . LYS A 1 71 ? -7.163 7.356 20.724 1.00 74.25 71 LYS A CA 1
ATOM 536 C C . LYS A 1 71 ? -6.816 5.864 20.699 1.00 74.25 71 LYS A C 1
ATOM 538 O O . LYS A 1 71 ? -6.886 5.210 21.743 1.00 74.25 71 LYS A O 1
ATOM 543 N N . PRO A 1 72 ? -6.429 5.296 19.543 1.00 69.38 72 PRO A N 1
ATOM 544 C CA . PRO A 1 72 ? -5.984 3.910 19.494 1.00 69.38 72 PRO A CA 1
ATOM 545 C C . PRO A 1 72 ? -4.720 3.749 20.351 1.00 69.38 72 PRO A C 1
ATOM 547 O O . PRO A 1 72 ? -3.694 4.366 20.068 1.00 69.38 72 PRO A O 1
ATOM 550 N N . LYS A 1 73 ? -4.798 2.920 21.400 1.00 72.31 73 LYS A N 1
ATOM 551 C CA . LYS A 1 73 ? -3.654 2.599 22.268 1.00 72.31 73 LYS A CA 1
ATOM 552 C C . LYS A 1 73 ? -2.520 1.972 21.452 1.00 72.31 73 LYS A C 1
ATOM 554 O O . LYS A 1 73 ? -2.770 1.114 20.594 1.00 72.31 73 LYS A O 1
ATOM 559 N N . SER A 1 74 ? -1.281 2.372 21.734 1.00 69.88 74 SER A N 1
ATOM 560 C CA . SER A 1 74 ? -0.095 1.790 21.101 1.00 69.88 74 SER A CA 1
ATOM 561 C C . SER A 1 74 ? 0.064 0.314 21.490 1.00 69.88 74 SER A C 1
ATOM 563 O O . SER A 1 74 ? -0.465 -0.143 22.505 1.00 69.88 74 SER A O 1
ATOM 565 N N . ALA A 1 75 ? 0.797 -0.464 20.688 1.00 62.53 75 ALA A N 1
ATOM 566 C CA . ALA A 1 75 ? 1.076 -1.865 21.016 1.00 62.53 75 ALA A CA 1
ATOM 567 C C . ALA A 1 75 ? 1.813 -2.004 22.362 1.00 62.53 75 ALA A C 1
ATOM 569 O O . ALA A 1 75 ? 1.539 -2.937 23.112 1.00 62.53 75 ALA A O 1
ATOM 570 N N . ALA A 1 76 ? 2.682 -1.043 22.693 1.00 62.12 76 ALA A N 1
ATOM 571 C CA . ALA A 1 76 ? 3.357 -0.972 23.985 1.00 62.12 76 ALA A CA 1
ATOM 572 C C . ALA A 1 76 ? 2.362 -0.764 25.140 1.00 62.12 76 ALA A C 1
ATOM 574 O O . ALA A 1 76 ? 2.425 -1.478 26.134 1.00 62.12 76 ALA A O 1
ATOM 575 N N . GLN A 1 77 ? 1.381 0.130 24.973 1.00 65.56 77 GLN A N 1
ATOM 576 C CA . GLN A 1 77 ? 0.336 0.360 25.978 1.00 65.56 77 GLN A CA 1
ATOM 577 C C . GLN A 1 77 ? -0.580 -0.854 26.156 1.00 65.56 77 GLN A C 1
ATOM 579 O O . GLN A 1 77 ? -0.906 -1.210 27.279 1.00 65.56 77 GLN A O 1
ATOM 584 N N . LYS A 1 78 ? -0.945 -1.547 25.069 1.00 65.50 78 LYS A N 1
ATOM 585 C CA . LYS A 1 78 ? -1.737 -2.785 25.167 1.00 65.50 78 LYS A CA 1
ATOM 586 C C . LYS A 1 78 ? -0.998 -3.891 25.923 1.00 65.50 78 LYS A C 1
ATOM 588 O O . LYS A 1 78 ? -1.627 -4.622 26.679 1.00 65.50 78 LYS A O 1
ATOM 593 N N . LYS A 1 79 ? 0.318 -4.018 25.712 1.00 63.97 79 LYS A N 1
ATOM 594 C CA . LYS A 1 79 ? 1.154 -4.980 26.443 1.00 63.97 79 LYS A CA 1
ATOM 595 C C . LYS A 1 79 ? 1.281 -4.607 27.922 1.00 63.97 79 LYS A C 1
ATOM 597 O O . LYS A 1 79 ? 1.193 -5.498 28.756 1.00 63.97 79 LYS A O 1
ATOM 602 N N . ALA A 1 80 ? 1.427 -3.321 28.240 1.00 67.25 80 ALA A N 1
ATOM 603 C CA . ALA A 1 80 ? 1.464 -2.839 29.620 1.00 67.25 80 ALA A CA 1
ATOM 604 C C . ALA A 1 80 ? 0.136 -3.086 30.358 1.00 67.25 80 ALA A C 1
ATOM 606 O O . ALA A 1 80 ? 0.149 -3.639 31.452 1.00 67.25 80 ALA A O 1
ATOM 607 N N . ASP A 1 81 ? -1.006 -2.784 29.730 1.00 67.62 81 ASP A N 1
ATOM 608 C CA . ASP A 1 81 ? -2.334 -3.050 30.304 1.00 67.62 81 ASP A CA 1
ATOM 609 C C . ASP A 1 81 ? -2.565 -4.557 30.538 1.00 67.62 81 ASP A C 1
ATOM 611 O O . ASP A 1 81 ? -3.111 -4.957 31.564 1.00 67.62 81 ASP A O 1
ATOM 615 N N . GLN A 1 82 ? -2.120 -5.418 29.612 1.00 65.12 82 GLN A N 1
ATOM 616 C CA . GLN A 1 82 ? -2.199 -6.876 29.788 1.00 65.12 82 GLN A CA 1
ATOM 617 C C . GLN A 1 82 ? -1.263 -7.397 30.882 1.00 65.12 82 GLN A C 1
ATOM 619 O O . GLN A 1 82 ? -1.619 -8.346 31.575 1.00 65.12 82 GLN A O 1
ATOM 624 N N . ALA A 1 83 ? -0.079 -6.802 31.041 1.00 64.31 83 ALA A N 1
ATOM 625 C CA . ALA A 1 83 ? 0.845 -7.158 32.113 1.00 64.31 83 ALA A CA 1
ATOM 626 C C . ALA A 1 83 ? 0.310 -6.727 33.488 1.00 64.31 83 ALA A C 1
ATOM 628 O O . ALA A 1 83 ? 0.434 -7.485 34.443 1.00 64.31 83 ALA A O 1
ATOM 629 N N . ALA A 1 84 ? -0.343 -5.563 33.571 1.00 63.12 84 ALA A N 1
ATOM 630 C CA . ALA A 1 84 ? -0.970 -5.057 34.792 1.00 63.12 84 ALA A CA 1
ATOM 631 C C . ALA A 1 84 ? -2.255 -5.812 35.182 1.00 63.12 84 ALA A C 1
ATOM 633 O O . ALA A 1 84 ? -2.618 -5.846 36.352 1.00 63.12 84 ALA A O 1
ATOM 634 N N . SER A 1 85 ? -2.943 -6.431 34.217 1.00 62.72 85 SER A N 1
ATOM 635 C CA . SER A 1 85 ? -4.168 -7.206 34.456 1.00 62.72 85 SER A CA 1
ATOM 636 C C . SER A 1 85 ? -3.917 -8.653 34.902 1.00 62.72 85 SER A C 1
ATOM 638 O O . SER A 1 85 ? -4.884 -9.356 35.203 1.00 62.72 85 SER A O 1
ATOM 640 N N . LYS A 1 86 ? -2.667 -9.138 34.922 1.00 60.72 86 LYS A N 1
ATOM 641 C CA . LYS A 1 86 ? -2.365 -10.463 35.479 1.00 60.72 86 LYS A CA 1
ATOM 642 C C . LYS A 1 86 ? -2.294 -10.343 37.004 1.00 60.72 86 LYS A C 1
ATOM 644 O O . LYS A 1 86 ? -1.409 -9.635 37.485 1.00 60.72 86 LYS A O 1
ATOM 649 N N . PRO A 1 87 ? -3.173 -11.014 37.774 1.00 59.34 87 PRO A N 1
ATOM 650 C CA . PRO A 1 87 ? -3.019 -11.058 39.217 1.00 59.34 87 PRO A CA 1
ATOM 651 C C . PRO A 1 87 ? -1.702 -11.770 39.516 1.00 59.34 87 PRO A C 1
ATOM 653 O O . PRO A 1 87 ? -1.506 -12.935 39.164 1.00 59.34 87 PRO A O 1
ATOM 656 N N . VAL A 1 88 ? -0.771 -11.041 40.125 1.00 61.22 88 VAL A N 1
ATOM 657 C CA . VAL A 1 88 ? 0.411 -11.623 40.752 1.00 61.22 88 VAL A CA 1
ATOM 658 C C . VAL A 1 88 ? -0.102 -12.362 41.986 1.00 61.22 88 VAL A 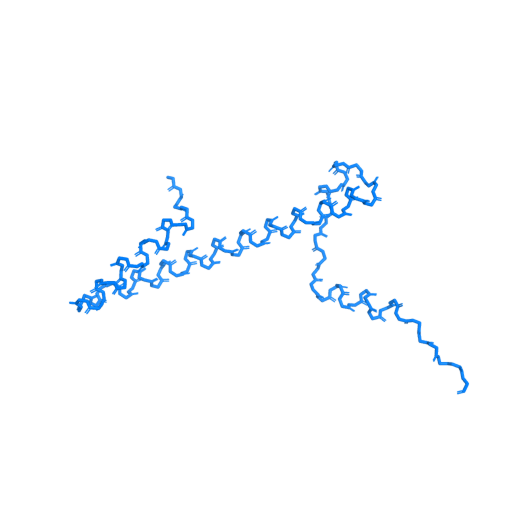C 1
ATOM 660 O O . VAL A 1 88 ? -0.077 -11.828 43.089 1.00 61.22 88 VAL A O 1
ATOM 663 N N . ASN A 1 89 ? -0.626 -13.575 41.800 1.00 59.00 89 ASN A N 1
ATOM 664 C CA . ASN A 1 89 ? -0.802 -14.508 42.906 1.00 59.00 89 ASN A CA 1
ATOM 665 C C . ASN A 1 89 ? 0.601 -14.937 43.343 1.00 59.00 89 ASN A C 1
ATOM 667 O O . ASN A 1 89 ? 1.167 -15.901 42.837 1.00 59.00 89 ASN A O 1
ATOM 671 N N . ARG A 1 90 ? 1.180 -14.132 44.235 1.00 55.50 90 ARG A N 1
ATOM 672 C CA . ARG A 1 90 ? 2.352 -14.454 45.043 1.00 55.50 90 ARG A CA 1
ATOM 673 C C . ARG A 1 90 ? 1.898 -14.505 46.494 1.00 55.50 90 ARG A C 1
ATOM 675 O O . ARG A 1 90 ? 2.191 -13.595 47.256 1.00 55.50 90 ARG A O 1
ATOM 682 N N . PHE A 1 91 ? 1.152 -15.544 46.829 1.00 57.59 91 PHE A N 1
ATOM 683 C CA . PHE A 1 91 ? 1.056 -16.066 48.184 1.00 57.59 91 PHE A CA 1
ATOM 684 C C . PHE A 1 91 ? 0.878 -17.577 48.059 1.00 57.59 91 PHE A C 1
ATOM 686 O O . PHE A 1 91 ? -0.051 -18.010 47.377 1.00 57.59 91 PHE A O 1
ATOM 693 N N . GLU A 1 92 ? 1.871 -18.282 48.600 1.00 43.00 92 GLU A N 1
ATOM 694 C CA . GLU A 1 92 ? 1.962 -19.633 49.190 1.00 43.00 92 GLU A CA 1
ATOM 695 C C . GLU A 1 92 ? 3.426 -20.080 49.033 1.00 43.00 92 GLU A C 1
ATOM 697 O O . GLU A 1 92 ? 3.858 -20.388 47.896 1.00 43.00 92 GLU A O 1
#